Protein AF-Q2I6F4-F1 (afdb_monomer_lite)

Secondary structure (DSSP, 8-state):
------TTHHHHHT-HHHHHHHHHHHHHHHHTSPPP--TT-S--HHHHHHHH--

Radius of gyration: 12.31 Å; chains: 1; bounding box: 26×25×28 Å

pLDDT: mean 93.35, std 4.43, range [68.56, 96.12]

Organism: NCBI:txid271557

Structure (mmCIF, N/CA/C/O backbone):
data_AF-Q2I6F4-F1
#
_entry.id   AF-Q2I6F4-F1
#
loop_
_atom_site.group_PDB
_atom_site.id
_atom_site.type_symbol
_atom_site.label_atom_id
_atom_site.label_alt_id
_atom_site.label_comp_id
_atom_site.label_asym_id
_atom_site.label_entity_id
_atom_site.label_seq_id
_atom_site.pdbx_PDB_ins_code
_atom_site.Cartn_x
_atom_site.Cartn_y
_atom_site.Cartn_z
_atom_site.occupancy
_atom_site.B_iso_or_equiv
_atom_site.auth_seq_id
_atom_site.auth_comp_id
_atom_site.auth_asym_id
_atom_site.auth_atom_id
_atom_site.pdbx_PDB_model_num
ATOM 1 N N . PRO A 1 1 ? -10.894 -14.078 -8.991 1.00 75.38 1 PRO A N 1
ATOM 2 C CA . PRO A 1 1 ? -10.387 -12.705 -9.211 1.00 75.38 1 PRO A CA 1
ATOM 3 C C . PRO A 1 1 ? -11.041 -12.172 -10.477 1.00 75.38 1 PRO A 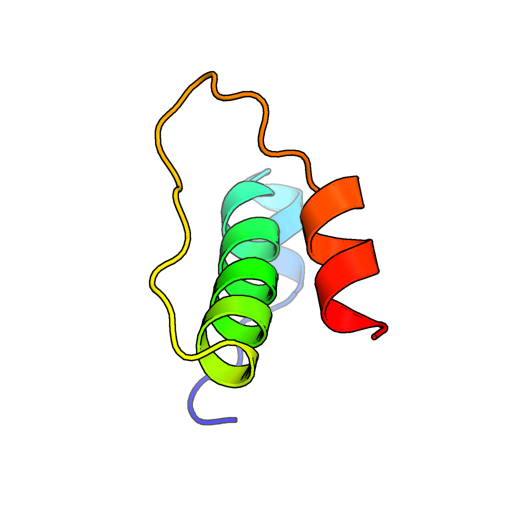C 1
ATOM 5 O O . PRO A 1 1 ? -11.053 -12.897 -11.467 1.00 75.38 1 PRO A O 1
ATOM 8 N N . ASP A 1 2 ? -11.594 -10.967 -10.432 1.00 95.75 2 ASP A N 1
ATOM 9 C CA . ASP A 1 2 ? -12.292 -10.394 -11.589 1.00 95.75 2 ASP A CA 1
ATOM 10 C C . ASP A 1 2 ? -11.306 -9.857 -12.638 1.00 95.75 2 ASP A C 1
ATOM 12 O O . ASP A 1 2 ? -11.559 -9.928 -13.836 1.00 95.75 2 ASP A O 1
ATOM 16 N N . ILE A 1 3 ? -10.138 -9.380 -12.190 1.00 96.12 3 ILE A N 1
ATOM 17 C CA . ILE A 1 3 ? -9.037 -8.894 -13.031 1.00 96.12 3 ILE A CA 1
ATOM 18 C C . ILE A 1 3 ? -7.717 -9.482 -12.518 1.00 96.12 3 ILE A C 1
ATOM 20 O O . ILE A 1 3 ? -7.503 -9.600 -11.310 1.00 96.12 3 ILE A O 1
ATOM 24 N N . ILE A 1 4 ? -6.817 -9.844 -13.439 1.00 95.12 4 ILE A N 1
ATOM 25 C CA . ILE A 1 4 ? -5.456 -10.312 -13.143 1.00 95.12 4 ILE A CA 1
ATOM 26 C C . ILE A 1 4 ? -4.463 -9.392 -13.858 1.00 95.12 4 ILE A C 1
ATOM 28 O O . ILE A 1 4 ? -4.540 -9.210 -15.071 1.00 95.12 4 ILE A O 1
ATOM 32 N N . VAL A 1 5 ? -3.528 -8.811 -13.104 1.00 94.56 5 VAL A N 1
ATOM 33 C CA . VAL A 1 5 ? -2.529 -7.852 -13.604 1.00 94.56 5 VAL A CA 1
ATOM 34 C C . VAL A 1 5 ? -1.165 -8.534 -13.736 1.00 94.56 5 VAL A C 1
ATOM 36 O O . VAL A 1 5 ? -0.791 -9.355 -12.900 1.00 94.56 5 VAL A O 1
ATOM 39 N N . ASN A 1 6 ? -0.403 -8.182 -14.777 1.00 95.75 6 ASN A N 1
ATOM 40 C CA . ASN A 1 6 ? 0.959 -8.682 -14.975 1.00 95.75 6 ASN A CA 1
ATOM 41 C C . ASN A 1 6 ? 1.881 -8.235 -13.816 1.00 95.75 6 ASN A C 1
ATOM 43 O O . ASN A 1 6 ? 2.050 -7.025 -13.630 1.00 95.75 6 ASN A O 1
ATOM 47 N N . PRO A 1 7 ? 2.545 -9.156 -13.088 1.00 93.94 7 PRO A N 1
ATOM 48 C CA . PRO A 1 7 ? 3.422 -8.799 -11.972 1.00 93.94 7 PRO A CA 1
ATOM 49 C C . PRO A 1 7 ? 4.601 -7.905 -12.381 1.00 93.94 7 PRO A C 1
ATOM 51 O O . PRO A 1 7 ? 5.074 -7.114 -11.571 1.00 93.94 7 PRO A O 1
ATOM 54 N N . HIS A 1 8 ? 5.049 -7.950 -13.640 1.00 93.69 8 HIS A N 1
ATOM 55 C CA . HIS A 1 8 ? 6.132 -7.086 -14.124 1.00 93.69 8 HIS A CA 1
ATOM 56 C C . HIS A 1 8 ? 5.739 -5.600 -14.246 1.00 93.69 8 HIS A C 1
ATOM 58 O O . HIS A 1 8 ? 6.617 -4.738 -14.359 1.00 93.69 8 HIS A O 1
ATOM 64 N N . ALA A 1 9 ? 4.442 -5.278 -14.203 1.00 92.00 9 ALA A N 1
ATOM 65 C CA . ALA A 1 9 ? 3.952 -3.904 -14.301 1.00 92.00 9 ALA A CA 1
ATOM 66 C C . ALA A 1 9 ? 4.205 -3.077 -13.028 1.00 92.00 9 ALA A C 1
ATOM 68 O O . ALA A 1 9 ? 4.263 -1.854 -13.115 1.00 92.00 9 ALA A O 1
ATOM 69 N N . ILE A 1 10 ? 4.400 -3.719 -11.868 1.00 93.56 10 ILE A N 1
ATOM 70 C CA . ILE A 1 10 ? 4.584 -3.016 -10.588 1.00 93.56 10 ILE A CA 1
ATOM 71 C C . ILE A 1 10 ? 6.043 -2.578 -10.361 1.00 93.56 10 ILE A C 1
ATOM 73 O O . ILE A 1 10 ? 6.263 -1.392 -10.109 1.00 93.56 10 ILE A O 1
ATOM 77 N N . PRO A 1 11 ? 7.070 -3.451 -10.495 1.00 94.06 11 PRO A N 1
ATOM 78 C CA . PRO A 1 11 ? 8.452 -3.055 -10.216 1.00 94.06 11 PRO A CA 1
ATOM 79 C C . PRO A 1 11 ? 8.986 -2.029 -11.218 1.00 94.06 11 PRO A C 1
ATOM 81 O O . PRO A 1 11 ? 9.667 -1.086 -10.833 1.00 94.06 11 PRO A O 1
ATOM 84 N N . SER A 1 12 ? 8.644 -2.188 -12.502 1.00 94.06 12 SER A N 1
ATOM 85 C CA . SER A 1 12 ? 9.125 -1.315 -13.583 1.00 94.06 12 SER A CA 1
ATOM 86 C C . SER A 1 12 ? 8.571 0.109 -13.509 1.00 94.06 12 SER A C 1
ATOM 88 O O . SE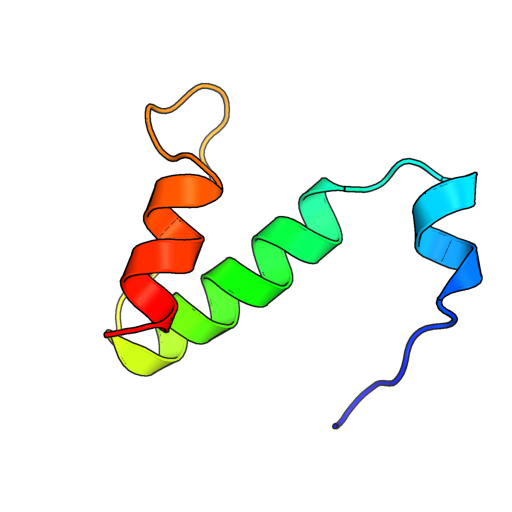R A 1 12 ? 9.221 1.049 -13.961 1.00 94.06 12 SER A O 1
ATOM 90 N N . ARG A 1 13 ? 7.369 0.277 -12.947 1.00 95.12 13 ARG A N 1
ATOM 91 C CA . ARG A 1 13 ? 6.709 1.577 -12.767 1.00 95.12 13 ARG A CA 1
ATOM 92 C C . ARG A 1 13 ? 6.865 2.139 -11.357 1.00 95.12 13 ARG A C 1
ATOM 94 O O . ARG A 1 13 ? 6.502 3.288 -11.136 1.00 95.12 13 ARG A O 1
ATOM 101 N N . MET A 1 14 ? 7.410 1.349 -10.428 1.00 94.38 14 MET A N 1
ATOM 102 C CA . MET A 1 14 ? 7.612 1.716 -9.023 1.00 94.38 14 MET A CA 1
ATOM 103 C C . MET A 1 14 ? 6.313 2.173 -8.326 1.00 94.38 14 MET A C 1
ATOM 105 O O . MET A 1 14 ? 6.328 3.030 -7.445 1.00 94.38 14 MET A O 1
ATOM 109 N N . THR A 1 15 ? 5.170 1.582 -8.693 1.00 94.00 15 THR A N 1
ATOM 110 C CA . THR A 1 15 ? 3.829 1.951 -8.199 1.00 94.00 15 THR A CA 1
ATOM 111 C C . THR A 1 15 ? 3.425 1.166 -6.947 1.00 94.00 15 THR A C 1
ATOM 113 O O . THR A 1 15 ? 2.391 0.500 -6.909 1.00 94.00 15 THR A O 1
ATOM 116 N N . ILE A 1 16 ? 4.231 1.249 -5.883 1.00 94.12 16 ILE A N 1
ATOM 117 C CA . ILE A 1 16 ? 3.987 0.512 -4.625 1.00 94.12 16 ILE A CA 1
ATOM 118 C C . ILE A 1 16 ? 2.629 0.844 -3.978 1.00 94.12 16 ILE A C 1
ATOM 120 O O . ILE A 1 16 ? 2.015 -0.022 -3.356 1.00 94.12 16 ILE A O 1
ATOM 124 N N . GLY A 1 17 ? 2.123 2.065 -4.185 1.00 94.25 17 GLY A N 1
ATOM 125 C CA . GLY A 1 17 ? 0.821 2.507 -3.677 1.00 94.25 17 GLY A CA 1
ATOM 126 C C . GLY A 1 17 ? -0.344 1.625 -4.130 1.00 94.25 17 GLY A C 1
ATOM 127 O O . GLY A 1 17 ? -1.218 1.340 -3.323 1.00 94.25 17 GLY A O 1
ATOM 128 N N . GLN A 1 18 ? -0.307 1.094 -5.357 1.00 95.25 18 GLN A N 1
ATOM 129 C CA . GLN A 1 18 ? -1.358 0.207 -5.872 1.00 95.25 18 GLN A CA 1
ATOM 130 C C . GLN A 1 18 ? -1.452 -1.099 -5.067 1.00 95.25 18 GLN A C 1
ATOM 132 O O . GLN A 1 18 ? -2.542 -1.618 -4.830 1.00 95.25 18 GLN A O 1
ATOM 137 N N . LEU A 1 19 ? -0.311 -1.637 -4.620 1.00 94.88 19 LEU A N 1
ATOM 138 C CA . LEU A 1 19 ? -0.298 -2.823 -3.762 1.00 94.88 19 LEU A CA 1
ATOM 139 C C . LEU A 1 19 ? -0.835 -2.497 -2.365 1.00 94.88 19 LEU A C 1
ATOM 141 O O . LEU A 1 19 ? -1.629 -3.266 -1.827 1.00 94.88 19 LEU A O 1
ATOM 145 N N . ILE A 1 20 ? -0.433 -1.355 -1.799 1.00 95.31 20 ILE A N 1
ATOM 146 C CA . ILE A 1 20 ? -0.907 -0.894 -0.485 1.00 95.31 20 ILE A CA 1
ATOM 147 C C . ILE A 1 20 ? -2.428 -0.678 -0.511 1.00 95.31 20 ILE A C 1
ATOM 149 O O . ILE A 1 20 ? -3.127 -1.153 0.382 1.00 95.31 20 ILE A O 1
ATOM 153 N N . GLU A 1 21 ? -2.948 -0.042 -1.560 1.00 95.69 21 GLU A N 1
ATOM 154 C CA . GLU A 1 21 ? -4.378 0.189 -1.785 1.00 95.69 21 GLU A CA 1
ATOM 155 C C . GLU A 1 21 ? -5.164 -1.124 -1.860 1.00 95.69 21 GLU A C 1
ATOM 157 O O . GLU A 1 21 ? -6.186 -1.274 -1.194 1.00 95.69 21 GLU A O 1
ATOM 162 N N . CYS A 1 22 ? -4.663 -2.116 -2.605 1.00 95.19 22 CYS A N 1
ATOM 163 C CA . CYS A 1 22 ? -5.312 -3.42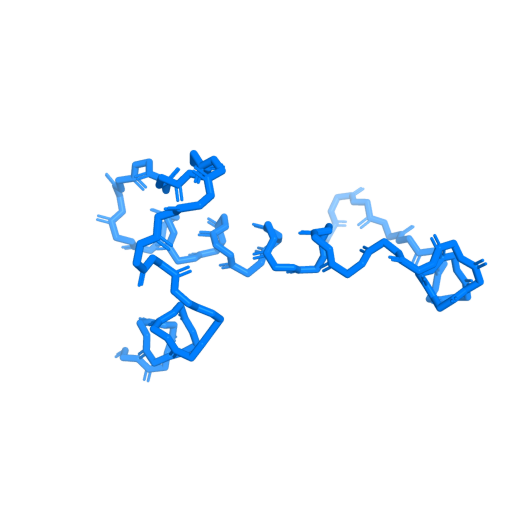5 -2.710 1.00 95.19 22 CYS A CA 1
ATOM 164 C C . CYS A 1 22 ? -5.440 -4.123 -1.342 1.00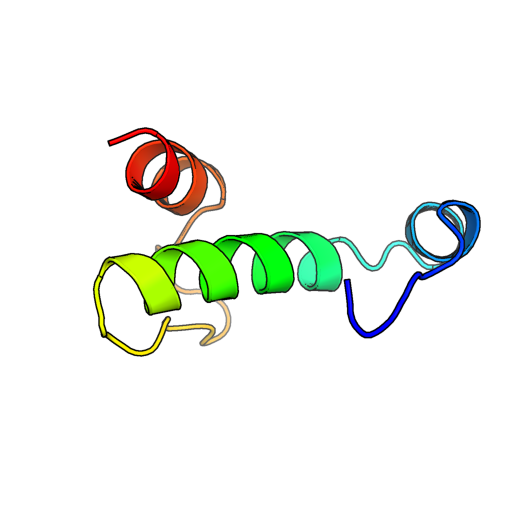 95.19 22 CYS A C 1
ATOM 166 O O . CYS A 1 22 ? -6.463 -4.747 -1.051 1.00 95.19 22 CYS A O 1
ATOM 168 N N . ILE A 1 23 ? -4.417 -4.017 -0.486 1.00 95.44 23 ILE A N 1
ATOM 169 C CA . ILE A 1 23 ? -4.448 -4.584 0.872 1.00 95.44 23 ILE A CA 1
ATOM 170 C C . ILE A 1 23 ? -5.418 -3.788 1.754 1.00 95.44 23 ILE A C 1
ATOM 172 O O . ILE A 1 23 ? -6.233 -4.392 2.454 1.00 95.44 23 ILE A O 1
ATOM 176 N N . MET A 1 24 ? -5.384 -2.453 1.685 1.00 96.00 24 MET A N 1
ATOM 177 C CA . MET A 1 24 ? -6.314 -1.585 2.412 1.00 96.00 24 MET A CA 1
ATOM 178 C C . MET A 1 24 ? -7.769 -1.881 2.036 1.00 96.00 24 MET A C 1
ATOM 180 O O . MET A 1 24 ? -8.601 -2.024 2.924 1.00 96.00 24 MET A O 1
ATOM 184 N N . GLY A 1 25 ? -8.075 -2.067 0.749 1.00 95.69 25 GLY A N 1
ATOM 185 C CA . GLY A 1 25 ? -9.413 -2.436 0.281 1.00 95.69 25 GLY A CA 1
ATOM 186 C C . GLY A 1 25 ? -9.899 -3.764 0.866 1.00 95.69 25 GLY A C 1
ATOM 187 O O . GLY A 1 25 ? -11.063 -3.892 1.245 1.00 95.69 25 GLY A O 1
ATOM 188 N N . LYS A 1 26 ? -8.997 -4.740 1.036 1.00 95.56 26 LYS A N 1
ATOM 189 C CA . LYS A 1 26 ? -9.326 -6.009 1.699 1.00 95.56 26 LYS A CA 1
ATOM 190 C C . LYS A 1 26 ? -9.620 -5.824 3.192 1.00 95.56 26 LYS A C 1
ATOM 192 O O . LYS A 1 26 ? -10.569 -6.422 3.695 1.00 95.56 26 LYS A O 1
ATOM 197 N N . VAL A 1 27 ? -8.842 -4.996 3.892 1.00 96.06 27 VAL A N 1
ATOM 198 C CA . VAL A 1 27 ? -9.096 -4.652 5.305 1.00 96.06 27 VAL A CA 1
ATOM 199 C C . VAL A 1 27 ? -10.417 -3.895 5.452 1.00 96.06 27 VAL A C 1
ATOM 201 O O . VAL A 1 27 ? -11.236 -4.256 6.293 1.00 96.06 27 VAL A O 1
ATOM 204 N N . ALA A 1 28 ? -10.657 -2.898 4.602 1.00 95.75 28 ALA A N 1
ATOM 205 C CA . ALA A 1 28 ? -11.880 -2.102 4.560 1.00 95.75 28 ALA A CA 1
ATOM 206 C C . ALA A 1 28 ? -13.126 -2.983 4.380 1.00 95.75 28 ALA A C 1
ATOM 208 O O . ALA A 1 28 ? -14.098 -2.842 5.122 1.00 95.75 28 ALA A O 1
ATOM 209 N N . ALA A 1 29 ? -13.061 -3.960 3.468 1.00 95.25 29 ALA A N 1
ATOM 210 C CA . ALA A 1 29 ? -14.126 -4.937 3.259 1.00 95.25 29 ALA A CA 1
ATOM 211 C C . ALA A 1 29 ? -14.383 -5.821 4.493 1.00 95.25 29 ALA A C 1
ATOM 213 O O . ALA A 1 29 ? -15.531 -6.163 4.765 1.00 95.25 29 ALA A O 1
ATOM 214 N N . HIS A 1 30 ? -13.343 -6.180 5.254 1.00 94.31 30 HIS A N 1
ATOM 215 C CA . HIS A 1 30 ? -13.497 -6.997 6.461 1.00 94.31 30 HIS A CA 1
ATOM 216 C C . HIS A 1 30 ? -14.054 -6.200 7.652 1.00 94.31 30 HIS A C 1
ATOM 218 O O . HIS A 1 30 ? -14.883 -6.703 8.405 1.00 94.31 30 HIS A O 1
ATOM 224 N N . VAL A 1 31 ? -13.623 -4.946 7.806 1.00 93.94 31 VAL A N 1
ATOM 225 C CA . VAL A 1 31 ? -14.040 -4.052 8.901 1.00 93.94 31 VAL A CA 1
ATOM 226 C C . VAL A 1 31 ? -15.388 -3.373 8.614 1.00 93.94 31 VAL A C 1
ATOM 228 O O . VAL A 1 31 ? -16.051 -2.908 9.541 1.00 93.94 31 VAL A O 1
ATOM 231 N N . GLY A 1 32 ? -15.805 -3.304 7.346 1.00 94.75 32 GLY A N 1
ATOM 232 C CA . GLY A 1 32 ? -17.025 -2.613 6.921 1.00 94.75 32 GLY A CA 1
ATOM 233 C C . GLY A 1 32 ? -16.915 -1.088 7.013 1.00 94.75 32 GLY A C 1
ATOM 234 O O . GLY A 1 32 ? -17.906 -0.415 7.288 1.00 94.75 32 GLY A O 1
ATOM 235 N N . LYS A 1 33 ? -15.706 -0.541 6.843 1.00 93.19 33 LYS A N 1
ATOM 236 C CA . LYS A 1 33 ? -15.422 0.902 6.886 1.00 93.19 33 LYS A CA 1
ATOM 237 C C . LYS A 1 33 ? -14.527 1.296 5.721 1.00 93.19 33 LYS A C 1
ATOM 239 O O . LYS A 1 33 ? -13.692 0.502 5.302 1.00 93.19 33 LYS A O 1
ATOM 244 N N . GLU A 1 34 ? -14.670 2.526 5.242 1.00 94.19 34 GLU A N 1
ATOM 245 C CA . GLU A 1 34 ? -13.766 3.092 4.240 1.00 94.19 34 GLU A CA 1
ATOM 246 C C . GLU A 1 34 ? -12.362 3.295 4.827 1.00 94.19 34 GLU A C 1
ATOM 248 O O . GLU A 1 34 ? -12.205 3.673 5.991 1.00 94.19 34 GLU A O 1
ATOM 253 N N . GLY A 1 35 ? -11.336 3.001 4.027 1.00 91.62 35 GLY A N 1
ATOM 254 C CA . GLY A 1 35 ? -9.943 3.222 4.405 1.00 91.62 35 GLY A CA 1
ATOM 255 C C . GLY A 1 35 ? -9.514 4.657 4.105 1.00 91.62 35 GLY A C 1
ATOM 256 O O . GLY A 1 35 ? -9.727 5.137 2.995 1.00 91.62 35 GLY A O 1
ATOM 257 N N . ASP A 1 36 ? -8.878 5.323 5.070 1.00 92.56 36 ASP A N 1
ATOM 258 C CA . ASP A 1 36 ? -8.270 6.637 4.850 1.00 92.56 36 ASP A CA 1
ATOM 259 C C . ASP A 1 36 ? -6.972 6.492 4.039 1.00 92.56 36 ASP A C 1
ATOM 261 O O . ASP A 1 36 ? -6.044 5.789 4.445 1.00 92.56 36 ASP A O 1
ATOM 265 N N . ALA A 1 37 ? -6.929 7.148 2.880 1.00 93.31 37 ALA A N 1
ATOM 266 C CA . ALA A 1 37 ? -5.785 7.188 1.970 1.00 93.31 37 ALA A CA 1
ATOM 267 C C . ALA A 1 37 ? -5.247 8.619 1.777 1.00 93.31 37 ALA A C 1
ATOM 269 O O . ALA A 1 37 ? -4.556 8.905 0.796 1.00 93.31 37 ALA A O 1
ATOM 270 N N . THR A 1 38 ? -5.579 9.535 2.693 1.00 95.19 38 THR A N 1
ATOM 271 C CA . THR A 1 38 ? -5.113 10.923 2.642 1.00 95.19 38 THR A CA 1
ATOM 272 C C . THR A 1 38 ? -3.578 10.968 2.701 1.00 95.19 38 THR A C 1
ATOM 274 O O . THR A 1 38 ? -2.975 10.279 3.534 1.00 95.19 38 THR A O 1
ATOM 277 N N . PRO A 1 39 ? -2.912 11.760 1.836 1.00 93.94 39 PRO A N 1
ATOM 278 C CA . PRO A 1 39 ? -1.459 11.888 1.862 1.00 93.94 39 PRO A CA 1
ATOM 279 C C . PRO A 1 39 ? -0.925 12.367 3.220 1.00 93.94 39 PRO A C 1
ATOM 281 O O . PRO A 1 39 ? -1.516 13.244 3.845 1.00 93.94 39 PRO A O 1
ATOM 284 N N . PHE A 1 40 ? 0.239 11.844 3.624 1.00 93.62 40 PHE A N 1
ATOM 285 C CA . PHE A 1 40 ? 0.984 12.254 4.828 1.00 93.62 40 PHE A CA 1
ATOM 286 C C . PHE A 1 40 ? 0.243 12.059 6.166 1.00 93.62 40 PHE A C 1
ATOM 288 O O . PHE A 1 40 ? 0.422 12.844 7.094 1.00 93.62 40 PHE A O 1
ATOM 295 N N . THR A 1 41 ? -0.569 11.007 6.276 1.00 93.06 41 THR A N 1
ATOM 296 C CA . THR A 1 41 ? -1.199 10.580 7.536 1.00 93.06 41 THR A CA 1
ATOM 297 C C . THR A 1 41 ? -0.339 9.563 8.294 1.00 93.06 41 THR A C 1
ATOM 299 O O . THR A 1 41 ? 0.604 8.989 7.748 1.00 93.06 41 THR A O 1
ATOM 302 N N . ASP A 1 42 ? -0.700 9.285 9.549 1.00 92.25 42 ASP A N 1
ATOM 303 C CA . ASP A 1 42 ? -0.045 8.271 10.392 1.00 92.25 42 ASP A CA 1
ATOM 304 C C . ASP A 1 42 ? -0.386 6.818 9.990 1.00 92.25 42 ASP A C 1
ATOM 306 O O . ASP A 1 42 ? 0.018 5.858 10.653 1.00 92.25 42 ASP A O 1
ATOM 310 N N . VAL A 1 43 ? -1.158 6.623 8.916 1.00 90.94 43 VAL A N 1
ATOM 311 C CA . VAL A 1 43 ? -1.526 5.295 8.419 1.00 90.94 43 VAL A CA 1
ATOM 312 C C . VAL A 1 43 ? -0.315 4.654 7.744 1.00 90.94 43 VAL A C 1
ATOM 314 O O . VAL A 1 43 ? 0.143 5.098 6.693 1.00 90.94 43 VAL A O 1
ATOM 317 N N . THR A 1 44 ? 0.195 3.564 8.324 1.00 93.94 44 THR A N 1
ATOM 318 C CA . THR A 1 44 ? 1.340 2.827 7.767 1.00 93.94 44 THR A CA 1
ATOM 319 C C . THR A 1 44 ? 0.943 1.469 7.190 1.00 93.94 44 THR A C 1
ATOM 321 O O . THR A 1 44 ? -0.062 0.867 7.575 1.00 93.94 44 THR A O 1
ATOM 324 N N . VAL A 1 45 ? 1.786 0.934 6.302 1.00 93.25 45 VAL A N 1
ATOM 325 C CA . VAL A 1 45 ? 1.634 -0.424 5.747 1.00 93.25 45 VAL A CA 1
ATOM 326 C C . VAL A 1 45 ? 1.618 -1.488 6.850 1.00 93.25 45 VAL A C 1
ATOM 328 O O . 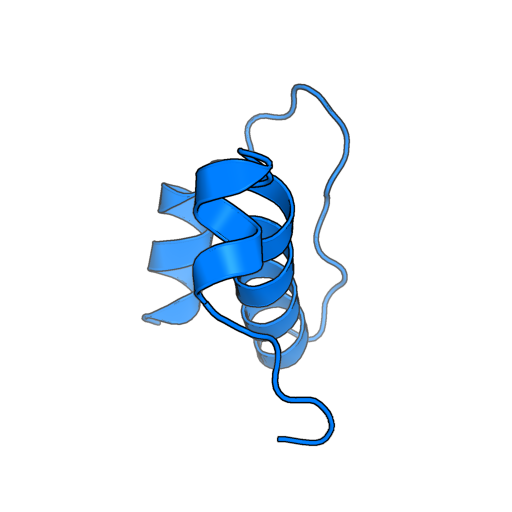VAL A 1 45 ? 0.885 -2.470 6.747 1.00 93.25 45 VAL A O 1
ATOM 331 N N . ASP A 1 46 ? 2.385 -1.286 7.923 1.00 94.56 46 ASP A N 1
ATOM 332 C CA . ASP A 1 46 ? 2.438 -2.211 9.056 1.00 94.56 46 ASP A CA 1
ATOM 333 C C . ASP A 1 46 ? 1.102 -2.240 9.817 1.00 94.56 46 ASP A C 1
ATOM 335 O O . ASP A 1 46 ? 0.586 -3.318 10.120 1.00 94.56 46 ASP A O 1
ATOM 339 N N . ASN A 1 47 ? 0.474 -1.073 10.019 1.00 93.00 47 ASN A N 1
ATOM 340 C CA . ASN A 1 47 ? -0.859 -0.972 10.623 1.00 93.00 47 ASN A CA 1
ATOM 341 C C . ASN A 1 47 ? -1.899 -1.758 9.807 1.00 93.00 47 ASN A C 1
ATOM 343 O O . ASN A 1 47 ? -2.673 -2.527 10.380 1.00 93.00 47 ASN A O 1
ATOM 347 N N . ILE A 1 48 ? -1.897 -1.592 8.478 1.00 93.88 48 ILE A N 1
ATOM 348 C CA . ILE A 1 48 ? -2.830 -2.276 7.566 1.00 93.88 48 ILE A CA 1
ATOM 349 C C . ILE A 1 48 ? -2.578 -3.793 7.582 1.00 93.88 48 ILE A C 1
ATOM 351 O O . ILE A 1 48 ? -3.519 -4.580 7.679 1.00 93.88 48 ILE A O 1
ATOM 355 N N . SER A 1 49 ? -1.310 -4.216 7.550 1.00 94.19 49 SER A N 1
ATOM 356 C CA . SER A 1 49 ? -0.923 -5.632 7.589 1.00 94.19 49 SER A CA 1
ATOM 357 C C . SER A 1 49 ? -1.404 -6.327 8.868 1.00 94.19 49 SER A C 1
ATOM 359 O O . SER A 1 49 ? -2.031 -7.386 8.802 1.00 94.19 49 SER A O 1
ATOM 361 N N . ARG A 1 50 ? -1.201 -5.700 10.037 1.00 94.50 50 ARG A N 1
ATOM 362 C CA . ARG A 1 50 ? -1.687 -6.232 11.322 1.00 94.50 50 ARG A CA 1
ATOM 363 C C . ARG A 1 50 ? -3.209 -6.295 11.390 1.00 94.50 50 ARG A C 1
ATOM 365 O O . ARG A 1 50 ? -3.746 -7.229 11.977 1.00 94.50 50 ARG A O 1
ATOM 372 N N . ALA A 1 51 ? -3.900 -5.310 10.817 1.00 92.56 51 ALA A N 1
ATOM 373 C CA . ALA A 1 51 ? -5.359 -5.295 10.780 1.00 92.56 51 ALA A CA 1
ATOM 374 C C . ALA A 1 51 ? -5.933 -6.436 9.925 1.00 92.56 51 ALA A C 1
ATOM 376 O O . ALA A 1 51 ? -6.999 -6.942 10.252 1.00 92.56 51 ALA A O 1
ATOM 377 N N . LEU A 1 52 ? -5.225 -6.862 8.871 1.00 92.56 52 LEU A N 1
ATOM 378 C CA . LEU A 1 52 ? -5.640 -7.974 8.010 1.00 92.56 52 LEU A CA 1
ATOM 379 C C . LEU A 1 52 ? -5.386 -9.365 8.618 1.00 92.56 52 LEU A C 1
ATOM 381 O O . LEU A 1 52 ? -6.015 -10.332 8.202 1.00 92.56 52 LEU A O 1
ATOM 385 N N . GLN A 1 53 ? -4.420 -9.481 9.533 1.00 90.88 53 GLN A N 1
ATOM 386 C CA . GLN A 1 53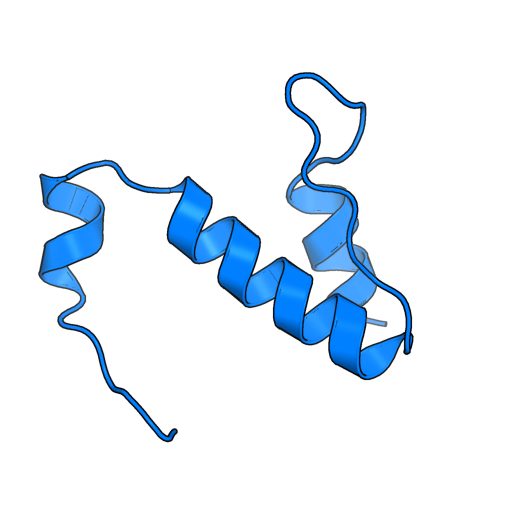 ? -4.057 -10.746 10.192 1.00 90.88 53 GLN A CA 1
ATOM 387 C C . GLN A 1 53 ? -4.884 -11.050 11.451 1.00 90.88 53 GLN A C 1
ATOM 389 O O . GLN A 1 53 ? -4.730 -12.131 12.019 1.00 90.88 53 GLN A O 1
ATOM 394 N N . LYS A 1 54 ? -5.705 -10.099 11.907 1.00 68.56 54 LYS A N 1
ATOM 395 C CA . LYS A 1 54 ? -6.704 -10.329 12.958 1.00 68.56 54 LYS A CA 1
ATOM 396 C C . LYS A 1 54 ? -7.895 -11.101 12.412 1.00 68.56 54 LYS A C 1
ATOM 398 O O . LYS A 1 54 ? -8.426 -11.914 13.197 1.00 68.56 54 LYS A O 1
#

Sequence (54 aa):
PDIIVNPHAIPSRMTIGQLIECIMGKVAAHVGKEGDATPFTDVTVDNISRALQK

InterPro domains:
  IPR007120 DNA-directed RNA polymerase, subunit 2, hybrid-binding domain [PF00562] (1-54)
  IPR015712 DNA-directed RNA polymerase, subunit 2 [PTHR20856] (1-53)
  IPR037033 DNA-directed RNA polymerase, subunit 2, hybrid-binding domain superfamily [G3DSA:2.40.270.10] (1-54)

Foldseek 3Di:
DVDDDDPVVCPVVVPVVVVLVVLQVQLCVVVVHDDDPDPPDPDDSVNSVVSNVD